Protein AF-E0CPA4-F1 (afdb_monomer)

Foldseek 3Di:
DDPDDPPPVVPVVVVVVVVVVVVVVVVVVVVVVVVVVVVVVVVVVVVVVVVVVVVVVVVVVVVVVVVVVVVVVVVVCCVVVVCLVPVLVVVLVVVQVVCVVVVHHGPVVVSVVVSVVVVVVVVVPD

Mean predicted aligned error: 15.81 Å

InterPro domains:
  IPR008896 Protein TIC214 [PF05758] (3-126)
  IPR008896 Protein TIC214 [PTHR33163] (24-126)

Secondary structure (DSSP, 8-state):
-----STTHHHHHHHHHHHHHHHHHHHHHHHHHHHHHHHHHHHHHHHHHHHHHHHHHHHHHHHHHHHHHHHHHHHHHHHHHHIIIIIHHHHHHHHHHHHHHTTPPP-HHHHHHHHHHHHHHHHS--

Sequence (126 aa):
MHICKPIFVSFDIYGSIKLIFENWKEKHKKSKIANYAEEKTREKRQKAKREEKRRIKIVEASDTILFALVIRGSLLLTQSIFPKYVLLPSLIIAKNIDHMLLFQSPEWSKDLQDWNREMHAKISLN

Organism: Vitis vinifera (NCBI:txid29760)

Radius of gyration: 46.26 Å; Cα contacts (8 Å, |Δi|>4): 13; chains: 1; bounding box: 89×43×123 Å

Structure (mmCIF, N/CA/C/O backbone):
data_AF-E0CPA4-F1
#
_entry.id   AF-E0CPA4-F1
#
loop_
_atom_site.group_PDB
_atom_site.id
_atom_site.type_symbol
_atom_site.label_atom_id
_atom_site.label_alt_id
_atom_site.label_comp_id
_atom_site.label_asym_id
_atom_site.label_entity_id
_atom_site.label_seq_id
_atom_site.pdbx_PDB_ins_code
_atom_site.Cartn_x
_atom_site.Cartn_y
_atom_site.Cartn_z
_atom_site.occupancy
_atom_site.B_iso_or_equiv
_atom_site.auth_seq_id
_atom_site.auth_comp_id
_atom_site.auth_asym_id
_atom_site.auth_atom_id
_atom_site.pdbx_PDB_model_num
ATOM 1 N N . MET A 1 1 ? -58.503 25.588 79.224 1.00 31.88 1 MET A N 1
ATOM 2 C CA . MET A 1 1 ? -59.097 24.351 78.678 1.00 31.88 1 MET A CA 1
ATOM 3 C C . MET A 1 1 ? -58.266 23.914 77.480 1.00 31.88 1 MET A C 1
ATOM 5 O O . MET A 1 1 ? -58.172 24.660 76.521 1.00 31.88 1 MET A O 1
ATOM 9 N N . HIS A 1 2 ? -57.570 22.788 77.644 1.00 38.41 2 HIS A N 1
ATOM 10 C CA . HIS A 1 2 ? -56.878 21.951 76.654 1.00 38.41 2 HIS A CA 1
ATOM 11 C C . HIS A 1 2 ? -56.306 22.591 75.379 1.00 38.41 2 HIS A C 1
ATOM 13 O O . HIS A 1 2 ? -56.932 22.619 74.325 1.00 38.41 2 HIS A O 1
ATOM 19 N N . ILE A 1 3 ? -55.017 22.924 75.461 1.00 48.41 3 ILE A N 1
ATOM 20 C CA . ILE A 1 3 ? -54.105 22.884 74.317 1.00 48.41 3 ILE A CA 1
ATOM 21 C C . ILE A 1 3 ? -53.842 21.397 74.011 1.00 48.41 3 ILE A C 1
ATOM 23 O O . ILE A 1 3 ? -53.196 20.700 74.789 1.00 48.41 3 ILE A O 1
ATOM 27 N N . CYS A 1 4 ? -54.404 20.886 72.919 1.00 47.16 4 CYS A N 1
ATOM 28 C CA . CYS A 1 4 ? -54.258 19.516 72.405 1.00 47.16 4 CYS A CA 1
ATOM 29 C C . CYS A 1 4 ? -54.589 19.613 70.905 1.00 47.16 4 CYS A C 1
ATOM 31 O O . CYS A 1 4 ? -55.729 19.907 70.579 1.00 47.16 4 CYS A O 1
ATOM 33 N N . LYS A 1 5 ? -53.698 19.461 69.923 1.00 51.22 5 LYS A N 1
ATOM 34 C CA . LYS A 1 5 ? -52.818 18.324 69.627 1.00 51.22 5 LYS A CA 1
ATOM 35 C C . LYS A 1 5 ? -51.950 18.697 68.404 1.00 51.22 5 LYS A C 1
ATOM 37 O O . LYS A 1 5 ? -52.522 18.915 67.342 1.00 51.22 5 LYS A O 1
ATOM 42 N N . PRO A 1 6 ? -50.610 18.674 68.489 1.00 52.94 6 PRO A N 1
ATOM 43 C CA . PRO A 1 6 ? -49.755 18.562 67.301 1.00 52.94 6 PRO A CA 1
ATOM 44 C C . PRO A 1 6 ? -49.286 17.115 67.029 1.00 52.94 6 PRO A C 1
ATOM 46 O O . PRO A 1 6 ? -48.679 16.838 66.001 1.00 52.94 6 PRO A O 1
ATOM 49 N N . ILE A 1 7 ? -49.585 16.173 67.931 1.00 52.25 7 ILE A N 1
ATOM 50 C CA . ILE A 1 7 ? -48.937 14.848 67.999 1.00 52.25 7 ILE A CA 1
ATOM 51 C C . ILE A 1 7 ? -49.400 13.876 66.893 1.00 52.25 7 ILE A C 1
ATOM 53 O O . ILE A 1 7 ? -48.674 12.947 66.563 1.00 52.25 7 ILE A O 1
ATOM 57 N N . PHE A 1 8 ? -50.572 14.083 66.282 1.00 46.47 8 PHE A N 1
ATOM 58 C CA . PHE A 1 8 ? -51.111 13.150 65.277 1.00 46.47 8 PHE A CA 1
ATOM 59 C C . PHE A 1 8 ? -50.620 13.401 63.842 1.00 46.47 8 PHE A C 1
ATOM 61 O O . PHE A 1 8 ? -50.612 12.476 63.040 1.00 46.47 8 PHE A O 1
ATOM 68 N N . VAL A 1 9 ? -50.159 14.612 63.512 1.00 52.22 9 VAL A N 1
ATOM 69 C CA . VAL A 1 9 ? -49.732 14.944 62.138 1.00 52.22 9 VAL A CA 1
ATOM 70 C C . VAL A 1 9 ? -48.316 14.419 61.842 1.00 52.22 9 VAL A C 1
ATOM 72 O O . VAL A 1 9 ? -47.981 14.121 60.701 1.00 52.22 9 VAL A O 1
ATOM 75 N N . SER A 1 10 ? -47.476 14.236 62.865 1.00 53.94 10 SER A N 1
ATOM 76 C CA . SER A 1 10 ? -46.091 13.767 62.703 1.00 53.94 10 SER A CA 1
ATOM 77 C C . SER A 1 10 ? -45.972 12.287 62.315 1.00 53.94 10 SER A C 1
ATOM 79 O O . SER A 1 10 ? -44.981 11.911 61.688 1.00 53.94 10 SER A O 1
ATOM 81 N N . PHE A 1 11 ? -46.964 11.452 62.647 1.00 54.81 11 PHE A N 1
ATOM 82 C CA . PHE A 1 11 ? -46.915 10.008 62.391 1.00 54.81 11 PHE A CA 1
ATOM 83 C C . PHE A 1 11 ? -47.163 9.659 60.912 1.00 54.81 11 PHE A C 1
ATOM 85 O O . PHE A 1 11 ? -46.368 8.930 60.315 1.00 54.81 11 PHE A O 1
ATOM 92 N N . ASP A 1 12 ? -48.183 10.253 60.283 1.00 64.50 12 ASP A N 1
ATOM 93 C CA . ASP A 1 12 ? -48.483 10.040 58.854 1.00 64.50 12 ASP A CA 1
ATOM 94 C C . ASP A 1 12 ? -47.410 10.641 57.930 1.00 64.50 12 ASP A C 1
ATOM 96 O O . ASP A 1 12 ? -47.067 10.080 56.880 1.00 64.50 12 ASP A O 1
ATOM 100 N N . ILE A 1 13 ? -46.810 11.761 58.349 1.00 66.44 13 ILE A N 1
ATOM 101 C CA . ILE A 1 13 ? -45.696 12.394 57.636 1.00 66.44 13 ILE A CA 1
ATOM 102 C C . ILE A 1 13 ? -44.453 11.493 57.670 1.00 66.44 13 ILE A C 1
ATOM 104 O O . ILE A 1 13 ? -43.793 11.320 56.645 1.00 66.44 13 ILE A O 1
ATOM 108 N N . TYR A 1 14 ? -44.142 10.873 58.814 1.00 78.31 14 TYR A N 1
ATOM 109 C CA . TYR A 1 14 ? -42.970 10.004 58.950 1.00 78.31 14 TYR A CA 1
ATOM 110 C C . TYR A 1 14 ? -43.043 8.767 58.041 1.00 78.31 14 TYR A C 1
ATOM 112 O O . TYR A 1 14 ? -42.066 8.443 57.360 1.00 78.31 14 TYR A O 1
ATOM 120 N N . GLY A 1 15 ? -44.205 8.109 57.970 1.00 79.50 15 GLY A N 1
ATOM 121 C CA . GLY A 1 15 ? -44.419 6.966 57.074 1.00 79.50 15 GLY A CA 1
ATOM 122 C C . GLY A 1 15 ? -44.253 7.336 55.596 1.00 79.50 15 GLY A C 1
ATOM 123 O O . GLY A 1 15 ? -43.559 6.644 54.849 1.00 79.50 15 GLY A O 1
ATOM 124 N N . SER A 1 16 ? -44.810 8.481 55.198 1.00 81.06 16 SER A N 1
ATOM 125 C CA . SER A 1 16 ? -44.715 9.001 53.829 1.00 81.06 16 SER A CA 1
ATOM 126 C C . SER A 1 16 ? -43.272 9.355 53.439 1.00 81.06 16 SER A C 1
ATOM 128 O O . SER A 1 16 ? -42.802 8.981 52.363 1.00 81.06 16 SER A O 1
ATOM 130 N N . ILE A 1 17 ? -42.528 10.015 54.335 1.00 80.25 17 ILE A N 1
ATOM 131 C CA . ILE A 1 17 ? -41.112 10.359 54.128 1.00 80.25 17 ILE A CA 1
ATOM 132 C C . ILE A 1 17 ? -40.248 9.097 53.997 1.00 80.25 17 ILE A C 1
ATOM 134 O O . ILE A 1 17 ? -39.358 9.043 53.144 1.00 80.25 17 ILE A O 1
ATOM 138 N N . LYS A 1 18 ? -40.519 8.061 54.799 1.00 87.31 18 LYS A N 1
ATOM 139 C CA . LYS A 1 18 ? -39.774 6.796 54.765 1.00 87.31 18 LYS A CA 1
ATOM 140 C C . LYS A 1 18 ? -39.896 6.085 53.412 1.00 87.31 18 LYS A C 1
ATOM 142 O O . LYS A 1 18 ? -38.881 5.658 52.865 1.00 87.31 18 LYS A O 1
ATOM 147 N N . LEU A 1 19 ? -41.099 6.025 52.838 1.00 84.75 19 LEU A N 1
ATOM 148 C CA . LEU A 1 19 ? -41.335 5.427 51.516 1.00 84.75 19 LEU A CA 1
ATOM 149 C C . LEU A 1 19 ? -40.610 6.186 50.395 1.00 84.75 19 LEU A C 1
ATOM 151 O O . LEU A 1 19 ? -40.012 5.578 49.508 1.00 84.75 19 LEU A O 1
ATOM 155 N N . ILE A 1 20 ? -40.614 7.521 50.445 1.00 85.38 20 ILE A N 1
ATOM 156 C CA . ILE A 1 20 ? -39.887 8.355 49.476 1.00 85.38 20 ILE A CA 1
ATOM 157 C C . ILE A 1 20 ? -38.378 8.105 49.579 1.00 85.38 20 ILE A C 1
ATOM 159 O O . ILE A 1 20 ? -37.704 7.994 48.554 1.00 85.38 20 ILE A O 1
ATOM 163 N N . PHE A 1 21 ? -37.846 7.974 50.795 1.00 83.81 21 PHE A N 1
ATOM 164 C CA . PHE A 1 21 ? -36.428 7.702 51.018 1.00 83.81 21 PHE A CA 1
ATOM 165 C C . PHE A 1 21 ? -36.002 6.320 50.502 1.00 83.81 21 PHE A C 1
ATOM 167 O O . PHE A 1 21 ? -34.959 6.201 49.856 1.00 83.81 21 PHE A O 1
ATOM 174 N N . GLU A 1 22 ? -36.808 5.281 50.729 1.00 88.38 22 GLU A N 1
ATOM 175 C CA . GLU A 1 22 ? -36.550 3.938 50.192 1.00 88.38 22 GLU A CA 1
ATOM 176 C C . GLU A 1 22 ? -36.585 3.928 48.657 1.00 88.38 22 GLU A C 1
ATOM 178 O O . GLU A 1 22 ? -35.638 3.450 48.023 1.00 88.38 22 GLU A O 1
ATOM 183 N N . ASN A 1 23 ? -37.589 4.574 48.057 1.00 85.88 23 ASN A N 1
ATOM 184 C CA . ASN A 1 23 ? -37.68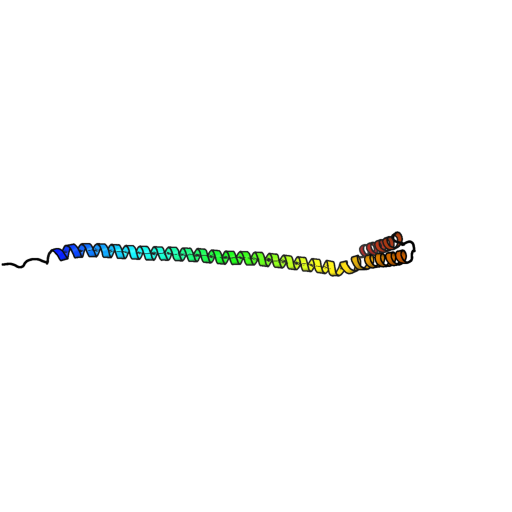7 4.750 46.606 1.00 85.88 23 ASN A CA 1
ATOM 185 C C . ASN A 1 23 ? -36.499 5.538 46.033 1.00 85.88 23 ASN A C 1
ATOM 187 O O . ASN A 1 23 ? -35.956 5.194 44.979 1.00 85.88 23 ASN A O 1
ATOM 191 N N . TRP A 1 24 ? -36.052 6.585 46.731 1.00 89.12 24 TRP A N 1
ATOM 192 C CA . TRP A 1 24 ? -34.879 7.365 46.346 1.00 89.12 24 TRP A CA 1
ATOM 193 C C . TRP A 1 24 ? -33.600 6.523 46.399 1.00 89.12 24 TRP A C 1
ATOM 195 O O . TRP A 1 24 ? -32.816 6.531 45.447 1.00 89.12 24 TRP A O 1
ATOM 205 N N . LYS A 1 25 ? -33.418 5.726 47.457 1.00 90.31 25 LYS A N 1
ATOM 206 C CA . LYS A 1 25 ? -32.273 4.822 47.622 1.00 90.31 25 LYS A CA 1
ATOM 207 C C . LYS A 1 25 ? -32.238 3.747 46.533 1.00 90.31 25 LYS A C 1
ATOM 209 O O . LYS A 1 25 ? -31.171 3.474 45.975 1.00 90.31 25 LYS A O 1
ATOM 214 N N . GLU A 1 26 ? -33.385 3.172 46.178 1.00 88.81 26 GLU A N 1
ATOM 215 C CA . GLU A 1 26 ? -33.490 2.190 45.096 1.00 88.81 26 GLU A CA 1
ATOM 216 C C . GLU A 1 26 ? -33.195 2.815 43.725 1.00 88.81 26 GLU A C 1
ATOM 218 O O . GLU A 1 26 ? -32.411 2.266 42.945 1.00 88.81 26 GLU A O 1
ATOM 223 N N . LYS A 1 27 ? -33.738 4.007 43.449 1.00 86.81 27 LYS A N 1
ATOM 224 C CA . LYS A 1 27 ? -33.460 4.760 42.217 1.00 86.81 27 LYS A CA 1
ATOM 225 C C . LYS A 1 27 ? -31.977 5.117 42.098 1.00 86.81 27 LYS A C 1
ATOM 227 O O . LYS A 1 27 ? -31.389 4.967 41.027 1.00 86.81 27 LYS A O 1
ATOM 232 N N . HIS A 1 28 ? -31.343 5.509 43.202 1.00 89.44 28 HIS A N 1
ATOM 233 C CA . HIS A 1 28 ? -29.915 5.816 43.243 1.00 89.44 28 HIS A CA 1
ATOM 234 C C . HIS A 1 28 ? -29.044 4.568 43.018 1.00 89.44 28 HIS A C 1
ATOM 236 O O . HIS A 1 28 ? -27.997 4.651 42.369 1.00 89.44 28 HIS A O 1
ATOM 242 N N . LYS A 1 29 ? -29.474 3.398 43.510 1.00 89.06 29 LYS A N 1
ATOM 243 C CA . LYS A 1 29 ? -28.811 2.111 43.251 1.00 8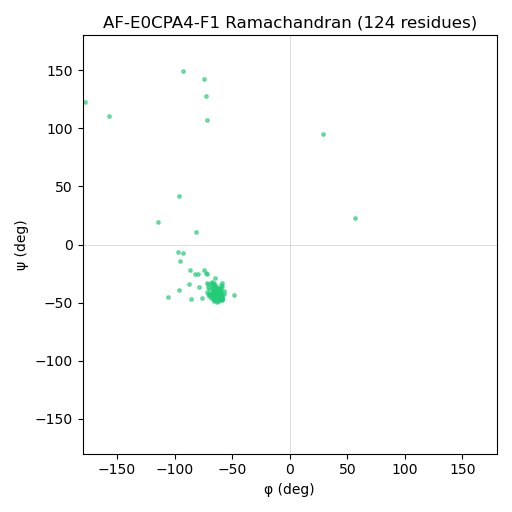9.06 29 LYS A CA 1
ATOM 244 C C . LYS A 1 29 ? -28.957 1.688 41.786 1.00 89.06 29 LYS A C 1
ATOM 246 O O . LYS A 1 29 ? -27.956 1.337 41.169 1.00 89.06 29 LYS A O 1
ATOM 251 N N . LYS A 1 30 ? -30.162 1.787 41.209 1.00 87.38 30 LYS A N 1
ATOM 252 C CA . LYS A 1 30 ? -30.416 1.518 39.779 1.00 87.38 30 LYS A CA 1
ATOM 253 C C . LYS A 1 30 ? -29.584 2.431 38.876 1.00 87.38 30 LYS A C 1
ATOM 255 O O . LYS A 1 30 ? -28.959 1.942 37.943 1.00 87.38 30 LYS A O 1
ATOM 260 N N . SER A 1 31 ? -29.497 3.720 39.210 1.00 84.69 31 SER A N 1
ATOM 261 C CA . SER A 1 31 ? -28.653 4.693 38.501 1.00 84.69 31 SER A CA 1
ATOM 262 C C . SER A 1 31 ? -27.165 4.313 38.538 1.00 84.69 31 SER A C 1
ATOM 264 O O . SER A 1 31 ? -26.518 4.255 37.496 1.00 84.69 31 SER A O 1
ATOM 266 N N . LYS A 1 32 ? -26.624 3.933 39.707 1.00 88.06 32 LYS A N 1
ATOM 267 C CA . LYS A 1 32 ? -25.232 3.454 39.815 1.00 88.06 32 LYS A CA 1
ATOM 268 C C . LYS A 1 32 ? -24.964 2.206 38.965 1.00 88.06 32 LYS A C 1
ATOM 270 O O . LYS A 1 32 ? -23.915 2.120 38.334 1.00 88.06 32 LYS A O 1
ATOM 275 N N . ILE A 1 33 ? -25.900 1.255 38.936 1.00 90.31 33 ILE A N 1
ATOM 276 C CA . ILE A 1 33 ? -25.774 0.028 38.132 1.00 90.31 33 ILE A CA 1
ATOM 277 C C . ILE A 1 33 ? -25.812 0.353 36.632 1.00 90.31 33 ILE A C 1
ATOM 279 O O . ILE A 1 33 ? -25.002 -0.184 35.878 1.00 90.31 33 ILE A O 1
ATOM 283 N N . ALA A 1 34 ? -26.712 1.244 36.208 1.00 88.56 34 ALA A N 1
ATOM 284 C CA . ALA A 1 34 ? -26.810 1.687 34.820 1.00 88.56 34 ALA A CA 1
ATOM 285 C C . ALA A 1 34 ? -25.523 2.388 34.359 1.00 88.56 34 ALA A C 1
ATOM 287 O O . ALA A 1 34 ? -24.963 2.009 33.332 1.00 88.56 34 ALA A O 1
ATOM 288 N N . ASN A 1 35 ? -24.995 3.313 35.167 1.00 89.50 35 ASN A N 1
ATOM 289 C CA . ASN A 1 35 ? -23.738 4.006 34.878 1.00 89.50 35 ASN A CA 1
ATOM 290 C C . ASN A 1 35 ? -22.564 3.021 34.758 1.00 89.50 35 ASN A C 1
ATOM 292 O O . ASN A 1 35 ? -21.796 3.092 33.804 1.00 89.50 35 ASN A O 1
ATOM 296 N N . TYR A 1 36 ? -22.462 2.049 35.673 1.00 88.75 36 TYR A N 1
ATOM 297 C CA . TYR A 1 36 ? -21.429 1.011 35.610 1.00 88.75 36 TYR A CA 1
ATOM 298 C C . TYR A 1 36 ? -21.541 0.142 34.342 1.00 88.75 36 TYR A C 1
ATOM 300 O O . TYR A 1 36 ? -20.535 -0.198 33.716 1.00 88.75 36 TYR A O 1
ATOM 308 N N . ALA A 1 37 ? -22.761 -0.216 33.930 1.00 91.25 37 ALA A N 1
ATOM 309 C CA . ALA A 1 37 ? -22.990 -0.982 32.704 1.00 91.25 37 ALA A CA 1
ATOM 310 C C . ALA A 1 37 ? -22.623 -0.182 31.439 1.00 91.25 37 ALA A C 1
ATOM 312 O O . ALA A 1 37 ? -22.028 -0.732 30.503 1.00 91.25 37 ALA A O 1
ATOM 313 N N . GLU A 1 38 ? -22.939 1.112 31.417 1.00 90.94 38 GLU A N 1
ATOM 314 C CA . GLU A 1 38 ? -22.594 2.019 30.324 1.00 90.94 38 GLU A CA 1
ATOM 315 C C . GLU A 1 38 ? -21.077 2.222 30.218 1.00 90.94 38 GLU A C 1
ATOM 317 O O . GLU A 1 38 ? -20.504 2.076 29.134 1.00 90.94 38 GLU A O 1
ATOM 322 N N . GLU A 1 39 ? -20.404 2.452 31.346 1.00 91.62 39 GLU A N 1
ATOM 323 C CA . GLU A 1 39 ? -18.951 2.608 31.421 1.00 91.62 39 GLU A CA 1
ATOM 324 C C . GLU A 1 39 ? -18.231 1.345 30.930 1.00 91.62 39 GLU A C 1
ATOM 326 O O . GLU A 1 39 ? -17.404 1.409 30.016 1.00 91.62 39 GLU A O 1
ATOM 331 N N . LYS A 1 40 ? -18.652 0.165 31.404 1.00 8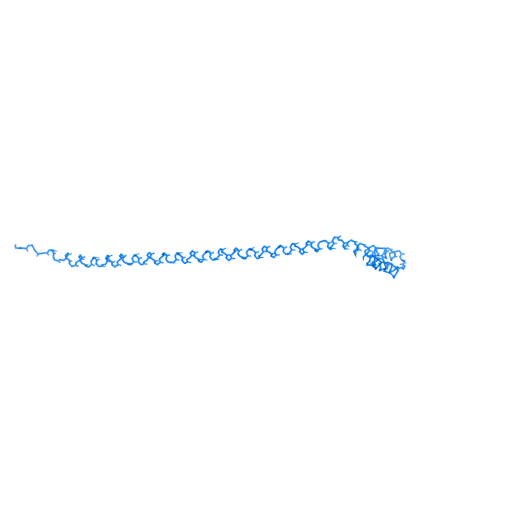9.94 40 LYS A N 1
ATOM 332 C CA . LYS A 1 40 ? -18.128 -1.131 30.942 1.00 89.94 40 LYS A CA 1
ATOM 333 C C . LYS A 1 40 ? -18.329 -1.339 29.436 1.00 89.94 40 LYS A C 1
ATOM 335 O O . LYS A 1 40 ? -17.479 -1.928 28.762 1.00 89.94 40 LYS A O 1
ATOM 340 N N . THR A 1 41 ? -19.438 -0.855 28.879 1.00 90.56 41 THR A N 1
ATOM 341 C CA . THR A 1 41 ? -19.717 -0.925 27.434 1.00 90.56 41 THR A CA 1
ATOM 342 C C . THR A 1 41 ? -18.825 0.035 26.645 1.00 90.56 41 THR A C 1
ATOM 344 O O . THR A 1 41 ? -18.281 -0.333 25.597 1.00 90.56 41 THR A O 1
ATOM 347 N N . ARG A 1 42 ? -18.611 1.249 27.161 1.00 90.94 42 ARG A N 1
ATOM 348 C CA . ARG A 1 42 ? -17.723 2.259 26.574 1.00 90.94 42 ARG A CA 1
ATOM 349 C C . ARG A 1 42 ? -16.269 1.792 26.559 1.00 90.94 42 ARG A C 1
ATOM 351 O O . ARG A 1 42 ? -15.603 1.929 25.530 1.00 90.94 42 ARG A O 1
ATOM 358 N N . GLU A 1 43 ? -15.803 1.174 27.640 1.00 92.19 43 GLU A N 1
ATOM 359 C CA . GLU A 1 43 ? -14.469 0.575 27.720 1.00 92.19 43 GLU A CA 1
ATOM 360 C C . GLU A 1 43 ? -14.272 -0.538 26.689 1.00 92.19 43 GLU A C 1
ATOM 362 O O . GLU A 1 43 ? -13.266 -0.548 25.978 1.00 92.19 43 GLU A O 1
ATOM 367 N N . LYS A 1 44 ? -15.237 -1.461 26.562 1.00 92.88 44 LYS A N 1
ATOM 368 C CA . LYS A 1 44 ? -15.187 -2.535 25.556 1.00 92.88 44 LYS A CA 1
ATOM 369 C C . LYS A 1 44 ? -15.094 -1.970 24.140 1.00 92.88 44 LYS A C 1
ATOM 371 O O . LYS A 1 44 ? -14.235 -2.395 23.369 1.00 92.88 44 LYS A O 1
ATOM 376 N N . ARG A 1 45 ? -15.917 -0.966 23.812 1.00 91.88 45 ARG A N 1
ATOM 377 C CA . ARG A 1 45 ? -15.874 -0.280 22.508 1.00 91.88 45 ARG A CA 1
ATOM 378 C C . ARG A 1 45 ? -14.530 0.409 22.266 1.00 91.88 45 ARG A C 1
ATOM 380 O O . ARG A 1 45 ? -14.006 0.342 21.158 1.00 91.88 45 ARG A O 1
ATOM 387 N N . GLN A 1 46 ? -13.948 1.056 23.276 1.00 92.69 46 GLN A N 1
ATOM 388 C CA . GLN A 1 46 ? -12.617 1.658 23.150 1.00 92.69 46 GLN A CA 1
ATOM 389 C C . GLN A 1 46 ? -11.518 0.612 22.953 1.00 92.69 46 GLN A C 1
ATOM 391 O O . GLN A 1 46 ? -10.646 0.817 22.111 1.00 92.69 46 GLN A O 1
ATOM 396 N N . LYS A 1 47 ? -11.556 -0.505 23.689 1.00 92.50 47 LYS A N 1
ATOM 397 C CA . LYS A 1 47 ? -10.605 -1.615 23.522 1.00 92.50 47 LYS A CA 1
ATOM 398 C C . LYS A 1 47 ? -10.674 -2.187 22.105 1.00 92.50 47 LYS A C 1
ATOM 400 O O . LYS A 1 47 ? -9.635 -2.262 21.456 1.00 92.50 47 LYS A O 1
ATOM 405 N N . ALA A 1 48 ? -11.879 -2.445 21.592 1.00 93.00 48 ALA A N 1
ATOM 406 C CA . ALA A 1 48 ? -12.086 -2.901 20.216 1.00 93.00 48 ALA A CA 1
ATOM 407 C C . ALA A 1 48 ? -11.522 -1.905 19.187 1.00 93.00 48 ALA A C 1
ATOM 409 O O . ALA A 1 48 ? -10.745 -2.288 18.319 1.00 93.00 48 ALA A O 1
ATOM 410 N N . LYS A 1 49 ? -11.798 -0.599 19.339 1.00 93.56 49 LYS A N 1
ATOM 411 C CA . LYS A 1 49 ? -11.226 0.444 18.462 1.00 93.56 49 LYS A CA 1
ATOM 412 C C . LYS A 1 49 ? -9.694 0.488 18.497 1.00 93.56 49 LYS A C 1
ATOM 414 O O . LYS A 1 49 ? -9.069 0.768 17.479 1.00 93.56 49 LYS A O 1
ATOM 419 N N . ARG A 1 50 ? -9.070 0.264 19.660 1.00 92.88 50 ARG A N 1
ATOM 420 C CA . ARG A 1 50 ? -7.600 0.215 19.784 1.00 92.88 50 ARG A CA 1
ATOM 421 C C . ARG A 1 50 ? -7.018 -1.034 19.130 1.00 92.88 50 ARG A C 1
ATOM 423 O O . ARG A 1 50 ? -5.921 -0.969 18.586 1.00 92.88 50 ARG A O 1
ATOM 430 N N . GLU A 1 51 ? -7.712 -2.161 19.213 1.00 92.50 51 GLU A N 1
ATOM 431 C CA . GLU A 1 51 ? -7.294 -3.402 18.568 1.00 92.50 51 GLU A CA 1
ATOM 432 C C . GLU A 1 51 ? -7.405 -3.310 17.046 1.00 92.50 51 GLU A C 1
ATOM 434 O O . GLU A 1 51 ? -6.439 -3.623 16.360 1.00 92.50 51 GLU A O 1
ATOM 439 N N . GLU A 1 52 ? -8.502 -2.754 16.534 1.00 91.56 52 GLU A N 1
ATOM 440 C CA . GLU A 1 52 ? -8.689 -2.509 15.102 1.00 91.56 52 GLU A CA 1
ATOM 441 C C . GLU A 1 52 ? -7.590 -1.601 14.537 1.00 91.56 52 GLU A C 1
ATOM 443 O O . GLU A 1 52 ? -6.923 -1.938 13.563 1.00 91.56 52 GLU A O 1
ATOM 448 N N . LYS A 1 53 ? -7.284 -0.495 15.230 1.00 93.44 53 LYS A N 1
ATOM 449 C CA . LYS A 1 53 ? -6.163 0.383 14.858 1.00 93.44 53 LYS A CA 1
ATOM 450 C C . LYS A 1 53 ? -4.812 -0.334 14.854 1.00 93.44 53 LYS A C 1
ATOM 452 O O . LYS A 1 53 ? -3.942 0.041 14.076 1.00 93.44 53 LYS A O 1
ATOM 457 N N . ARG A 1 54 ? -4.599 -1.323 15.731 1.00 92.12 54 ARG A N 1
ATOM 458 C CA . ARG A 1 54 ? -3.368 -2.131 15.717 1.00 92.12 54 ARG A CA 1
ATOM 459 C C . ARG A 1 54 ? -3.335 -3.058 14.507 1.00 92.12 54 ARG A C 1
ATOM 461 O O . ARG A 1 54 ? -2.297 -3.136 13.867 1.00 92.12 54 ARG A O 1
ATOM 468 N N . ARG A 1 55 ? -4.456 -3.703 14.173 1.00 90.00 55 ARG A N 1
ATOM 469 C CA . ARG A 1 55 ? -4.577 -4.580 12.998 1.00 90.00 55 ARG A CA 1
ATOM 470 C C . ARG A 1 55 ? -4.328 -3.811 11.700 1.00 90.00 55 ARG A C 1
ATOM 472 O O . ARG A 1 55 ? -3.497 -4.243 10.913 1.00 90.00 55 ARG A O 1
ATOM 479 N N . ILE A 1 56 ? -4.935 -2.633 11.542 1.00 91.62 56 ILE A N 1
ATOM 480 C CA . ILE A 1 56 ? -4.719 -1.760 10.374 1.00 91.62 56 ILE A CA 1
ATOM 481 C C . ILE A 1 56 ? -3.240 -1.373 10.238 1.00 91.62 56 ILE A C 1
ATOM 483 O O . ILE A 1 56 ? -2.667 -1.542 9.170 1.00 91.62 56 ILE A O 1
ATOM 487 N N . LYS A 1 57 ? -2.589 -0.943 11.329 1.00 90.69 57 LYS A N 1
ATOM 488 C CA . LYS A 1 57 ? -1.154 -0.598 11.313 1.00 90.69 57 LYS A CA 1
ATOM 489 C C . LYS A 1 57 ? -0.252 -1.765 10.907 1.00 90.69 57 LYS A C 1
ATOM 491 O O . LYS A 1 57 ? 0.781 -1.542 10.290 1.00 90.69 57 LYS A O 1
ATOM 496 N N . ILE A 1 58 ? -0.611 -2.994 11.279 1.00 89.62 58 ILE A N 1
ATOM 497 C CA . ILE A 1 58 ? 0.147 -4.194 10.897 1.00 89.62 58 ILE A CA 1
ATOM 498 C C . ILE A 1 58 ? 0.010 -4.454 9.393 1.00 89.62 58 ILE A C 1
ATOM 500 O O . ILE A 1 58 ? 1.007 -4.755 8.738 1.00 89.62 58 ILE A O 1
ATOM 504 N N . VAL A 1 59 ? -1.201 -4.313 8.847 1.00 91.25 59 VAL A N 1
ATOM 505 C CA . VAL A 1 59 ? -1.454 -4.467 7.405 1.00 91.25 59 VAL A CA 1
ATOM 506 C C . VAL A 1 59 ? -0.695 -3.399 6.615 1.00 91.25 59 VAL A C 1
ATOM 508 O O . VAL A 1 59 ? 0.079 -3.734 5.728 1.00 91.25 59 VAL A O 1
ATOM 511 N N . GLU A 1 60 ? -0.803 -2.134 7.016 1.00 87.88 60 GLU A N 1
ATOM 512 C CA . GLU A 1 60 ? -0.117 -1.007 6.370 1.00 87.88 60 GLU A CA 1
ATOM 513 C C . GLU A 1 60 ? 1.420 -1.145 6.406 1.00 87.88 60 GLU A C 1
ATOM 515 O O . GLU A 1 60 ? 2.115 -0.892 5.416 1.00 87.88 60 GLU A O 1
ATOM 520 N N . ALA A 1 61 ? 1.974 -1.611 7.531 1.00 91.62 61 ALA A N 1
ATOM 521 C CA . ALA A 1 61 ? 3.404 -1.899 7.640 1.00 91.62 61 ALA A CA 1
ATOM 522 C C . ALA A 1 61 ? 3.834 -3.056 6.723 1.00 91.62 61 ALA A C 1
ATOM 524 O O . ALA A 1 61 ? 4.938 -3.031 6.180 1.00 91.62 61 ALA A O 1
ATOM 525 N N . SER A 1 62 ? 2.967 -4.051 6.526 1.00 86.88 62 SER A N 1
ATOM 526 C CA . SER A 1 62 ? 3.238 -5.187 5.639 1.00 86.88 62 SER A CA 1
ATOM 527 C C . SER A 1 62 ? 3.275 -4.758 4.169 1.00 86.88 62 SER A C 1
ATOM 529 O O . SER A 1 62 ? 4.204 -5.133 3.452 1.00 86.88 62 SER A O 1
ATOM 531 N N . ASP A 1 63 ? 2.346 -3.898 3.742 1.00 86.06 63 ASP A N 1
ATOM 532 C CA . ASP A 1 63 ? 2.334 -3.323 2.388 1.00 86.06 63 ASP A CA 1
ATOM 533 C C . ASP A 1 63 ? 3.595 -2.490 2.117 1.00 86.06 63 ASP A C 1
ATOM 535 O O . ASP A 1 63 ? 4.210 -2.585 1.052 1.00 86.06 63 ASP A O 1
ATOM 539 N N . THR A 1 64 ? 4.042 -1.728 3.117 1.00 89.31 64 THR A N 1
ATOM 540 C CA . THR A 1 64 ? 5.279 -0.938 3.035 1.00 89.31 64 THR A CA 1
ATOM 541 C C . THR A 1 64 ? 6.513 -1.824 2.829 1.00 89.31 64 THR A C 1
ATOM 543 O O . THR A 1 64 ? 7.396 -1.489 2.036 1.00 89.31 64 THR A O 1
ATOM 546 N N . ILE A 1 65 ? 6.585 -2.975 3.507 1.00 89.31 65 ILE A N 1
ATOM 547 C CA . ILE A 1 65 ? 7.688 -3.936 3.346 1.00 89.31 65 ILE A CA 1
ATOM 548 C C . ILE A 1 65 ? 7.695 -4.518 1.929 1.00 89.31 65 ILE A C 1
ATOM 550 O O . ILE A 1 65 ? 8.755 -4.583 1.303 1.00 89.31 65 ILE A O 1
ATOM 554 N N . LEU A 1 66 ? 6.530 -4.908 1.402 1.00 86.19 66 LEU A N 1
ATOM 555 C CA . LEU A 1 66 ? 6.420 -5.419 0.035 1.00 86.19 66 LEU A CA 1
ATOM 556 C C . LEU A 1 66 ? 6.868 -4.368 -0.987 1.00 86.19 66 LEU A C 1
ATOM 558 O O . LEU A 1 66 ? 7.652 -4.673 -1.886 1.00 86.19 66 LEU A O 1
ATOM 562 N N . PHE A 1 67 ? 6.444 -3.117 -0.811 1.00 84.62 67 PHE A N 1
ATOM 563 C CA . PHE A 1 67 ? 6.864 -2.007 -1.662 1.00 84.62 67 PHE A CA 1
ATOM 564 C C . PHE A 1 67 ? 8.386 -1.791 -1.623 1.00 84.62 67 PHE A C 1
ATOM 566 O O . PHE A 1 67 ? 9.022 -1.663 -2.670 1.00 84.62 67 PHE A O 1
ATOM 573 N N . ALA A 1 68 ? 9.001 -1.846 -0.438 1.00 87.50 68 ALA A N 1
ATOM 574 C CA . ALA A 1 68 ? 10.453 -1.755 -0.294 1.00 87.50 68 ALA A CA 1
ATOM 575 C C . ALA A 1 68 ? 11.195 -2.904 -1.008 1.00 87.50 68 ALA A C 1
ATOM 577 O O . ALA A 1 68 ? 12.235 -2.675 -1.631 1.00 87.50 68 ALA A O 1
ATOM 578 N N . LEU A 1 69 ? 10.660 -4.131 -0.968 1.00 82.94 69 LEU A N 1
ATOM 579 C CA . LEU A 1 69 ? 11.224 -5.279 -1.690 1.00 82.94 69 LEU A CA 1
ATOM 580 C C . LEU A 1 69 ? 11.132 -5.105 -3.209 1.00 82.94 69 LEU A C 1
ATOM 582 O O . LEU A 1 69 ? 12.109 -5.373 -3.912 1.00 82.94 69 LEU A O 1
ATOM 586 N N . VAL A 1 70 ? 9.999 -4.608 -3.709 1.00 88.25 70 VAL A N 1
ATOM 587 C CA . VAL A 1 70 ? 9.811 -4.309 -5.136 1.00 88.25 70 VAL A CA 1
ATOM 588 C C . VAL A 1 70 ? 10.796 -3.238 -5.593 1.00 88.25 70 VAL A C 1
ATOM 590 O O . VAL A 1 70 ? 11.466 -3.421 -6.611 1.00 88.25 70 VAL A O 1
ATOM 593 N N . ILE A 1 71 ? 10.961 -2.159 -4.823 1.00 89.12 71 ILE A N 1
ATOM 594 C CA . ILE A 1 71 ? 11.955 -1.120 -5.121 1.00 89.12 71 ILE A CA 1
ATOM 595 C C . ILE A 1 71 ? 13.363 -1.716 -5.155 1.00 89.12 71 ILE A C 1
ATOM 597 O O . ILE A 1 71 ? 14.113 -1.440 -6.088 1.00 89.12 71 ILE A O 1
ATOM 601 N N . ARG A 1 72 ? 13.727 -2.568 -4.188 1.00 82.62 72 ARG A N 1
ATOM 602 C CA . ARG A 1 72 ? 15.055 -3.195 -4.139 1.00 82.62 72 ARG A CA 1
ATOM 603 C C . ARG A 1 72 ? 15.319 -4.087 -5.355 1.00 82.62 72 ARG A C 1
ATOM 605 O O . ARG A 1 72 ? 16.406 -4.014 -5.922 1.00 82.62 72 ARG A O 1
ATOM 612 N N . GLY A 1 73 ? 14.338 -4.883 -5.782 1.00 85.44 73 GLY A N 1
ATOM 613 C CA . GLY A 1 73 ? 14.440 -5.690 -7.003 1.00 85.44 73 GLY A CA 1
ATOM 614 C C . GLY A 1 73 ? 14.576 -4.827 -8.258 1.00 85.44 73 GLY A C 1
ATOM 615 O O . GLY A 1 73 ? 15.454 -5.055 -9.087 1.00 85.44 73 GLY A O 1
ATOM 616 N N . SER A 1 74 ? 13.765 -3.774 -8.351 1.00 83.75 74 SER A N 1
ATOM 617 C CA . SER A 1 74 ? 13.744 -2.855 -9.496 1.00 83.75 74 SER A CA 1
ATOM 618 C C . SER A 1 74 ? 15.044 -2.053 -9.609 1.00 83.75 74 SER A C 1
ATOM 620 O O . SER A 1 74 ? 15.575 -1.864 -10.705 1.00 83.75 74 SER A O 1
ATOM 622 N N . LEU A 1 75 ? 15.604 -1.626 -8.475 1.00 86.75 75 LEU A N 1
ATOM 623 C CA . LEU A 1 75 ? 16.872 -0.907 -8.410 1.00 86.75 75 LEU A CA 1
ATOM 624 C C . LEU A 1 75 ? 18.043 -1.777 -8.877 1.00 86.75 75 LEU A C 1
ATOM 626 O O . LEU A 1 75 ? 18.880 -1.283 -9.621 1.00 86.75 75 LEU A O 1
ATOM 630 N N . LEU A 1 76 ? 18.092 -3.062 -8.506 1.00 80.25 76 LEU A N 1
ATOM 631 C CA . LEU A 1 76 ? 19.140 -3.991 -8.959 1.00 80.25 76 LEU A CA 1
ATOM 632 C C . LEU A 1 76 ? 19.064 -4.270 -10.466 1.00 80.25 76 LEU A C 1
ATOM 634 O O . LEU A 1 76 ? 20.093 -4.310 -11.150 1.00 80.25 76 LEU A O 1
ATOM 638 N N . LEU A 1 77 ? 17.849 -4.425 -10.999 1.00 77.94 77 LEU A N 1
ATOM 639 C CA . LEU A 1 77 ? 17.628 -4.554 -12.441 1.00 77.94 77 LEU A CA 1
ATOM 640 C C . LEU A 1 77 ? 18.092 -3.293 -13.166 1.00 77.94 77 LEU A C 1
ATOM 642 O O . LEU A 1 77 ? 18.852 -3.373 -14.126 1.00 77.94 77 LEU A O 1
ATOM 646 N N . THR A 1 78 ? 17.724 -2.122 -12.651 1.00 79.69 78 THR A N 1
ATOM 647 C CA . THR A 1 78 ? 18.159 -0.841 -13.214 1.00 79.69 78 THR A CA 1
ATOM 648 C C . THR A 1 78 ? 19.680 -0.709 -13.126 1.00 79.69 78 THR A C 1
ATOM 650 O O . THR A 1 78 ? 20.334 -0.473 -14.128 1.00 79.69 78 THR A O 1
ATOM 653 N N . GLN A 1 79 ? 20.296 -0.968 -11.976 1.00 78.38 79 GLN A N 1
ATOM 654 C CA . GLN A 1 79 ? 21.744 -0.849 -11.795 1.00 78.38 79 GLN A CA 1
ATOM 655 C C . GLN A 1 79 ? 22.551 -1.717 -12.776 1.00 78.38 79 GLN A C 1
ATOM 657 O O . GLN A 1 79 ? 23.584 -1.279 -13.279 1.00 78.38 79 GLN A O 1
ATOM 662 N N . SER A 1 80 ? 22.104 -2.944 -13.046 1.00 77.06 80 SER A N 1
ATOM 663 C CA . SER A 1 80 ? 22.847 -3.902 -13.876 1.00 77.06 80 SER A CA 1
ATOM 664 C C . SER A 1 80 ? 22.564 -3.773 -15.376 1.00 77.06 80 SER A C 1
ATOM 666 O O . SER A 1 80 ? 23.460 -3.987 -16.196 1.00 77.06 80 SER A O 1
ATOM 668 N N . ILE A 1 81 ? 21.335 -3.410 -15.746 1.00 69.69 81 ILE A N 1
ATOM 669 C CA . ILE A 1 81 ? 20.865 -3.381 -17.136 1.00 69.69 81 ILE A CA 1
ATOM 670 C C . ILE A 1 81 ? 20.999 -1.966 -17.715 1.00 69.69 81 ILE A C 1
ATOM 672 O O . ILE A 1 81 ? 21.449 -1.794 -18.845 1.00 69.69 81 ILE A O 1
ATOM 676 N N . PHE A 1 82 ? 20.707 -0.924 -16.941 1.00 74.69 82 PHE A N 1
ATOM 677 C CA . PHE A 1 82 ? 20.644 0.455 -17.438 1.00 74.69 82 PHE A CA 1
ATOM 678 C C . PHE A 1 82 ? 21.942 0.946 -18.113 1.00 74.69 82 PHE A C 1
ATOM 680 O O . PHE A 1 82 ? 21.855 1.497 -19.211 1.00 74.69 82 PHE A O 1
ATOM 687 N N . PRO A 1 83 ? 23.158 0.682 -17.588 1.00 73.75 83 PRO A N 1
ATOM 688 C CA . PRO A 1 83 ? 24.388 1.134 -18.242 1.00 73.75 83 PRO A CA 1
ATOM 689 C C . PRO A 1 83 ? 24.652 0.441 -19.585 1.00 73.75 83 PRO A C 1
ATOM 691 O O . PRO A 1 83 ? 25.207 1.045 -20.495 1.00 73.75 83 PRO A O 1
ATOM 694 N N . LYS A 1 84 ? 24.246 -0.822 -19.750 1.00 71.81 84 LYS A N 1
ATOM 695 C CA . LYS A 1 84 ? 24.455 -1.550 -21.012 1.00 71.81 84 LYS A CA 1
ATOM 696 C C . LYS A 1 84 ? 23.433 -1.172 -22.080 1.00 71.81 84 LYS A C 1
ATOM 698 O O . LYS A 1 84 ? 23.789 -1.101 -23.249 1.00 71.81 84 LYS A O 1
ATOM 703 N N . TYR A 1 85 ? 22.187 -0.917 -21.695 1.00 73.94 85 TYR A N 1
ATOM 704 C CA . TYR A 1 85 ? 21.101 -0.675 -22.649 1.00 73.94 85 TYR A CA 1
ATOM 705 C C . TYR A 1 85 ? 20.842 0.808 -22.931 1.00 73.94 85 TYR A C 1
ATOM 707 O O . TYR A 1 85 ? 20.176 1.113 -23.909 1.00 73.94 85 TYR A O 1
ATOM 715 N N . VAL A 1 86 ? 21.366 1.737 -22.125 1.00 78.81 86 VAL A N 1
ATOM 716 C CA . VAL A 1 86 ? 21.207 3.183 -22.369 1.00 78.81 86 VAL A CA 1
ATOM 717 C C . VAL A 1 86 ? 22.498 3.806 -22.892 1.00 78.81 86 VAL A C 1
ATOM 719 O O . VAL A 1 86 ? 22.460 4.548 -23.870 1.00 78.81 86 VAL A O 1
ATOM 722 N N . LEU A 1 87 ? 23.652 3.487 -22.300 1.00 81.31 87 LEU A N 1
ATOM 723 C CA . LEU A 1 87 ? 24.921 4.137 -22.646 1.00 81.31 87 LEU A CA 1
ATOM 724 C C . LEU A 1 87 ? 25.418 3.736 -24.044 1.00 81.31 87 LEU A C 1
ATOM 726 O O . LEU A 1 87 ? 25.806 4.601 -24.823 1.00 81.31 87 LEU A O 1
ATOM 730 N N . LEU A 1 88 ? 25.361 2.440 -24.379 1.00 75.88 88 LEU A N 1
ATOM 731 C CA . LEU A 1 88 ? 25.812 1.920 -25.678 1.00 75.88 88 LEU A CA 1
ATOM 732 C C . LEU A 1 88 ? 24.951 2.435 -26.848 1.00 75.88 88 LEU A C 1
ATOM 734 O O . LEU A 1 88 ? 25.528 2.973 -27.791 1.00 75.88 88 LEU A O 1
ATOM 738 N N . PRO A 1 89 ? 23.603 2.396 -26.795 1.00 80.00 89 PRO A N 1
ATOM 739 C CA . PRO A 1 89 ? 22.782 3.012 -27.839 1.00 80.00 89 PRO A CA 1
ATOM 740 C C . PRO A 1 89 ? 22.953 4.529 -27.919 1.00 80.00 89 PRO A C 1
ATOM 742 O O . PRO A 1 89 ? 22.974 5.082 -29.014 1.00 80.00 89 PRO A O 1
ATOM 745 N N . SER A 1 90 ? 23.146 5.210 -26.783 1.00 83.69 90 SER A N 1
ATOM 746 C CA . SER A 1 90 ? 23.414 6.655 -26.778 1.00 83.69 90 SER A CA 1
ATOM 747 C C . SER A 1 90 ? 24.737 6.993 -27.466 1.00 83.69 90 SER A C 1
ATOM 749 O O . SER A 1 90 ? 24.812 7.987 -28.183 1.00 83.69 90 SER A O 1
ATOM 751 N N . LEU A 1 91 ? 25.765 6.155 -27.301 1.00 83.50 91 LEU A N 1
ATOM 752 C CA . LEU A 1 91 ? 27.052 6.323 -27.973 1.00 83.50 91 LEU A CA 1
ATOM 753 C C . LEU A 1 91 ? 26.925 6.135 -29.493 1.00 83.50 91 LEU A C 1
ATOM 755 O O . LEU A 1 91 ? 27.499 6.912 -30.253 1.00 83.50 91 LEU A O 1
ATOM 759 N N . ILE A 1 92 ? 26.125 5.156 -29.933 1.00 82.81 92 ILE A N 1
ATOM 760 C CA . ILE A 1 92 ? 25.809 4.935 -31.355 1.00 82.81 92 ILE A CA 1
ATOM 761 C C . ILE A 1 92 ? 25.080 6.154 -31.933 1.00 82.81 92 ILE A C 1
ATOM 763 O O . ILE A 1 92 ? 25.422 6.626 -33.016 1.00 82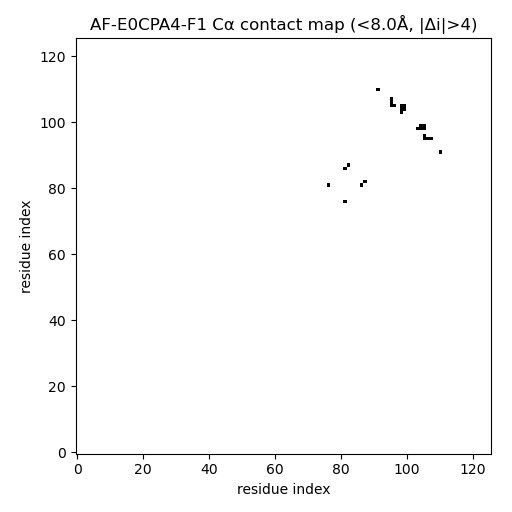.81 92 ILE A O 1
ATOM 767 N N . ILE A 1 93 ? 24.107 6.704 -31.202 1.00 83.00 93 ILE A N 1
ATOM 768 C CA . ILE A 1 93 ? 23.369 7.899 -31.628 1.00 83.00 93 ILE A CA 1
ATOM 769 C C . ILE A 1 93 ? 24.301 9.115 -31.704 1.00 83.00 93 ILE A C 1
ATOM 771 O O . ILE A 1 93 ? 24.295 9.812 -32.712 1.00 83.00 93 ILE A O 1
ATOM 775 N N . ALA A 1 94 ? 25.133 9.353 -30.686 1.00 88.44 94 ALA A N 1
ATOM 776 C CA . ALA A 1 94 ? 26.062 10.483 -30.657 1.00 88.44 94 ALA A CA 1
ATOM 777 C C . ALA A 1 94 ? 27.071 10.434 -31.814 1.00 88.44 94 ALA A C 1
ATOM 779 O O . ALA A 1 94 ? 27.274 11.439 -32.490 1.00 88.44 94 ALA A O 1
ATOM 780 N N . LYS A 1 95 ? 27.642 9.255 -32.091 1.00 81.50 95 LYS A N 1
ATOM 781 C CA . LYS A 1 95 ? 28.564 9.040 -33.213 1.00 81.50 95 LYS A CA 1
ATOM 782 C C . LYS A 1 95 ? 27.887 9.291 -34.565 1.00 81.50 95 LYS A C 1
ATOM 784 O O . LYS A 1 95 ? 28.466 9.925 -35.439 1.00 81.50 95 LYS A O 1
ATOM 789 N N . ASN A 1 96 ? 26.646 8.836 -34.738 1.00 80.38 96 ASN A N 1
ATOM 790 C CA . ASN A 1 96 ? 25.907 9.063 -35.981 1.00 80.38 96 ASN A CA 1
ATOM 791 C C . ASN A 1 96 ? 25.462 10.527 -36.147 1.00 80.38 96 ASN A C 1
ATOM 793 O O . ASN A 1 96 ? 25.459 11.028 -37.270 1.00 80.38 96 ASN A O 1
ATOM 797 N N . ILE A 1 97 ? 25.148 11.234 -35.054 1.00 84.00 97 ILE A N 1
ATOM 798 C CA . ILE A 1 97 ? 24.898 12.685 -35.076 1.00 84.00 97 ILE A CA 1
ATOM 799 C C . ILE A 1 97 ? 26.170 13.443 -35.470 1.00 84.00 97 ILE A C 1
ATOM 801 O O . ILE A 1 97 ? 26.087 14.354 -36.286 1.00 84.00 97 ILE A O 1
ATOM 805 N N . ASP A 1 98 ? 27.335 13.050 -34.953 1.00 86.75 98 ASP A N 1
ATOM 806 C CA . ASP A 1 98 ? 28.626 13.646 -35.320 1.00 86.75 98 ASP A CA 1
ATOM 807 C C . ASP A 1 98 ? 28.911 13.503 -36.828 1.00 86.75 98 ASP A C 1
ATOM 809 O O . ASP A 1 98 ? 29.203 14.486 -37.506 1.00 86.75 98 ASP A O 1
ATOM 813 N N . HIS A 1 99 ? 28.679 12.318 -37.408 1.00 81.31 99 HIS A N 1
ATOM 814 C CA . HIS A 1 99 ? 28.788 12.121 -38.860 1.00 81.31 99 HIS A CA 1
ATOM 815 C C . HIS A 1 99 ? 27.765 12.940 -39.661 1.00 81.31 99 HIS A C 1
ATOM 817 O O . HIS A 1 99 ? 28.125 13.525 -40.684 1.00 81.31 99 HIS A O 1
ATOM 823 N N . MET A 1 100 ? 26.515 13.043 -39.193 1.00 81.50 100 MET A N 1
ATOM 824 C CA . MET A 1 100 ? 25.504 13.902 -39.825 1.00 81.50 100 MET A CA 1
ATOM 825 C C . MET A 1 100 ? 25.900 15.386 -39.779 1.00 81.50 100 MET A C 1
ATOM 827 O O . MET A 1 100 ? 25.669 16.105 -40.751 1.00 81.50 100 MET A O 1
ATOM 831 N N . LEU A 1 101 ? 26.523 15.842 -38.686 1.00 82.81 101 LEU A N 1
ATOM 832 C CA . LEU A 1 101 ? 27.057 17.203 -38.547 1.00 82.81 101 LEU A CA 1
ATOM 833 C C . LEU A 1 101 ? 28.237 17.455 -39.495 1.00 82.81 101 LEU A C 1
ATOM 835 O O . LEU A 1 101 ? 28.373 18.555 -40.026 1.00 82.81 101 LEU A O 1
ATOM 839 N N . LEU A 1 102 ? 29.049 16.430 -39.760 1.00 82.75 102 LEU A N 1
ATOM 840 C CA . LEU A 1 102 ? 30.150 16.459 -40.728 1.00 82.75 102 LEU A CA 1
ATOM 841 C C . LEU A 1 102 ? 29.694 16.248 -42.190 1.00 82.75 102 LEU A C 1
ATOM 843 O O . LEU A 1 102 ? 30.540 16.064 -43.066 1.00 82.75 102 LEU A O 1
ATOM 847 N N . PHE A 1 103 ? 28.382 16.277 -42.474 1.00 79.62 103 PHE A N 1
ATOM 848 C CA . PHE A 1 103 ? 27.779 15.998 -43.792 1.00 79.62 103 PHE A CA 1
ATOM 849 C C . PHE A 1 103 ? 28.129 14.614 -44.373 1.00 79.62 103 PHE A C 1
ATOM 851 O O . PHE A 1 103 ? 28.051 14.390 -45.583 1.00 79.62 103 PHE A O 1
ATOM 858 N N . GLN A 1 104 ? 28.495 13.664 -43.517 1.00 78.00 104 GLN A N 1
ATOM 859 C CA . GLN A 1 104 ? 28.740 12.277 -43.890 1.00 78.00 104 GLN A CA 1
ATOM 860 C C . GLN A 1 104 ? 27.466 11.443 -43.709 1.00 78.00 104 GLN A C 1
ATOM 862 O O . GLN A 1 104 ? 26.622 11.722 -42.857 1.00 78.00 104 GLN A O 1
ATOM 867 N N . SER A 1 105 ? 27.308 10.408 -44.538 1.00 77.12 105 SER A N 1
ATOM 868 C CA . SER A 1 105 ? 26.169 9.492 -44.424 1.00 77.12 105 SER A CA 1
ATOM 869 C C . SER A 1 105 ? 26.340 8.598 -43.190 1.00 77.12 105 SER A C 1
ATOM 871 O O . SER A 1 105 ? 27.391 7.972 -43.057 1.00 77.12 105 SER A O 1
ATOM 873 N N . PRO A 1 106 ? 25.344 8.519 -42.292 1.00 74.94 106 PRO A N 1
ATOM 874 C CA . PRO A 1 106 ? 25.457 7.721 -41.075 1.00 74.94 106 PRO A CA 1
ATOM 875 C C . PRO A 1 106 ? 25.348 6.210 -41.361 1.00 74.94 106 P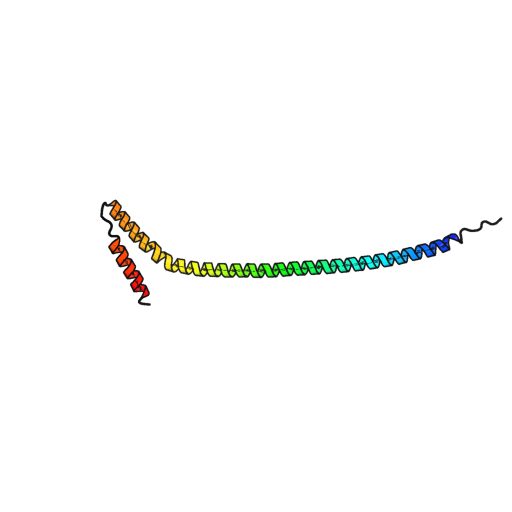RO A C 1
ATOM 877 O O . PRO A 1 106 ? 24.532 5.781 -42.179 1.00 74.94 106 PRO A O 1
ATOM 880 N N . GLU A 1 107 ? 26.125 5.384 -40.652 1.00 80.81 107 GLU A N 1
ATOM 881 C CA . GLU A 1 107 ? 26.225 3.923 -40.853 1.00 80.81 107 GLU A CA 1
ATOM 882 C C . GLU A 1 107 ? 25.317 3.112 -39.904 1.00 80.81 107 GLU A C 1
ATOM 884 O O . GLU A 1 107 ? 25.685 2.051 -39.393 1.00 80.81 107 GLU A O 1
ATOM 889 N 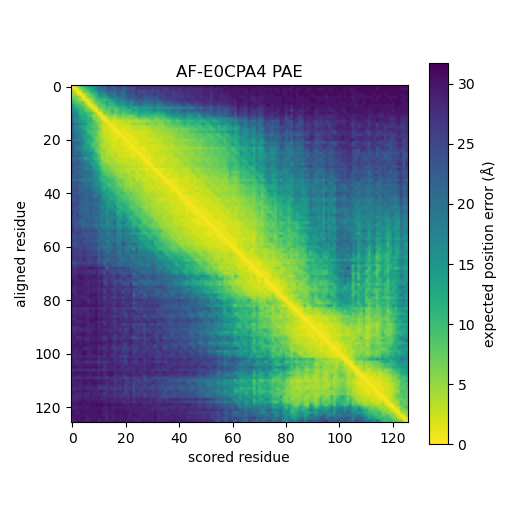N . TRP A 1 108 ? 24.084 3.581 -39.691 1.00 75.19 108 TRP A N 1
ATOM 890 C CA . TRP A 1 108 ? 23.130 3.002 -38.732 1.00 75.19 108 TRP A CA 1
ATOM 891 C C . TRP A 1 108 ? 22.978 1.481 -38.823 1.00 75.19 108 TRP A C 1
ATOM 893 O O . TRP A 1 108 ? 22.941 0.798 -37.803 1.00 75.19 108 TRP A O 1
ATOM 903 N N . SER A 1 109 ? 22.885 0.941 -40.042 1.00 76.38 109 SER A N 1
ATOM 904 C CA . SER A 1 109 ? 22.622 -0.487 -40.256 1.00 76.38 109 SER A CA 1
ATOM 905 C C . SER A 1 109 ? 23.746 -1.390 -39.749 1.00 76.38 109 SER A C 1
ATOM 907 O O . SER A 1 109 ? 23.477 -2.540 -39.403 1.00 76.38 109 SER A O 1
ATOM 909 N N . LYS A 1 110 ? 24.989 -0.902 -39.742 1.00 82.44 110 LYS A N 1
ATOM 910 C CA . LYS A 1 110 ? 26.161 -1.690 -39.360 1.00 82.44 110 LYS A CA 1
ATOM 911 C C . LYS A 1 110 ? 26.360 -1.663 -37.848 1.00 82.44 110 LYS A C 1
ATOM 913 O O . LYS A 1 110 ? 26.420 -2.724 -37.232 1.00 82.44 110 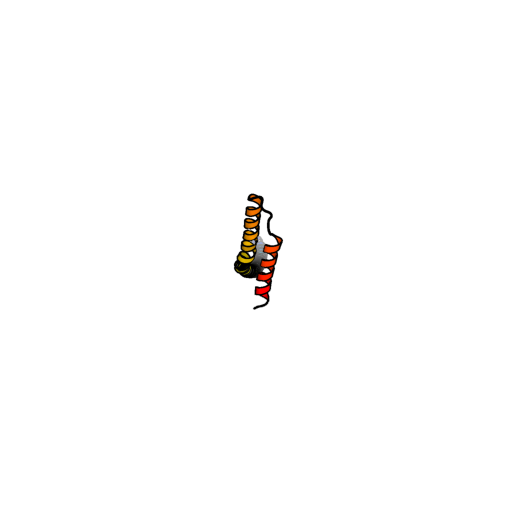LYS A O 1
ATOM 918 N N . ASP A 1 111 ? 26.289 -0.472 -37.251 1.00 80.88 111 ASP A N 1
ATOM 919 C CA . ASP A 1 111 ? 26.378 -0.286 -35.797 1.00 80.88 111 ASP A CA 1
ATOM 920 C C . ASP A 1 111 ? 25.248 -1.036 -35.046 1.00 80.88 111 ASP A C 1
ATOM 922 O O . ASP A 1 111 ? 25.482 -1.628 -33.991 1.00 80.88 111 ASP A O 1
ATOM 926 N N . LEU A 1 112 ? 24.024 -1.079 -35.599 1.00 80.12 112 LEU A N 1
ATOM 927 C CA . LEU A 1 112 ? 22.902 -1.846 -35.027 1.00 80.12 112 LEU A CA 1
ATOM 928 C C . LEU A 1 112 ? 23.074 -3.367 -35.153 1.00 80.12 112 LEU A C 1
ATOM 930 O O . LEU A 1 112 ? 22.695 -4.095 -34.233 1.00 80.12 112 LEU A O 1
ATOM 934 N N . GLN A 1 113 ? 23.617 -3.863 -36.271 1.00 82.25 113 GLN A N 1
ATOM 935 C CA . GLN A 1 113 ? 23.860 -5.299 -36.455 1.00 82.25 113 GLN A CA 1
ATOM 936 C C . GLN A 1 113 ? 24.948 -5.815 -35.513 1.00 82.25 113 GLN A C 1
ATOM 938 O O . GLN A 1 113 ? 24.759 -6.865 -34.893 1.00 82.25 113 GLN A O 1
ATOM 943 N N . ASP A 1 114 ? 26.045 -5.071 -35.366 1.00 82.25 114 ASP A N 1
ATOM 944 C CA . ASP A 1 114 ? 27.141 -5.438 -34.468 1.00 82.25 114 ASP A CA 1
ATOM 945 C C . ASP A 1 114 ? 26.678 -5.440 -33.005 1.00 82.25 114 ASP A C 1
ATOM 947 O O . ASP A 1 114 ? 26.923 -6.404 -32.275 1.00 82.25 114 ASP A O 1
ATOM 951 N N . TRP A 1 115 ? 25.885 -4.443 -32.600 1.00 78.94 115 TRP A N 1
ATOM 952 C CA . TRP A 1 115 ? 25.269 -4.407 -31.272 1.00 78.94 115 TRP A CA 1
ATOM 953 C C . TRP A 1 115 ? 24.346 -5.605 -31.006 1.00 78.94 115 TRP A C 1
ATOM 955 O O . TRP A 1 115 ? 24.441 -6.249 -29.958 1.00 78.94 115 TRP A O 1
ATOM 965 N N . ASN A 1 116 ? 23.471 -5.943 -31.958 1.00 78.19 116 ASN A N 1
ATOM 966 C CA . ASN A 1 116 ? 22.538 -7.059 -31.797 1.00 78.19 116 ASN A CA 1
ATOM 967 C C . ASN A 1 116 ? 23.279 -8.409 -31.724 1.00 78.19 116 ASN A C 1
ATOM 969 O O . ASN A 1 116 ? 22.891 -9.308 -30.976 1.00 78.19 116 ASN A O 1
ATOM 973 N N . ARG A 1 117 ? 24.401 -8.533 -32.444 1.00 80.19 117 ARG A N 1
ATOM 974 C CA . ARG A 1 117 ? 25.282 -9.705 -32.403 1.00 80.19 117 ARG A CA 1
ATOM 975 C C . ARG A 1 117 ? 26.014 -9.833 -31.067 1.00 80.19 117 ARG A C 1
ATOM 977 O O . ARG A 1 117 ? 26.074 -10.935 -30.527 1.00 80.19 117 ARG A O 1
ATOM 984 N N . GLU A 1 118 ? 26.520 -8.739 -30.501 1.00 74.06 118 GLU A N 1
ATOM 985 C CA . GLU A 1 118 ? 27.153 -8.735 -29.173 1.00 74.06 118 GLU A CA 1
ATOM 986 C C . GLU A 1 118 ? 26.162 -9.022 -28.036 1.00 74.06 118 GLU A C 1
ATOM 988 O O . GLU A 1 118 ? 26.495 -9.735 -27.083 1.00 74.06 118 GLU A O 1
ATOM 993 N N . MET A 1 119 ? 24.934 -8.506 -28.145 1.00 73.50 119 MET A N 1
ATOM 994 C CA . MET A 1 119 ? 23.856 -8.774 -27.193 1.00 73.50 119 MET A CA 1
ATOM 995 C C . MET A 1 119 ? 23.439 -10.252 -27.224 1.00 73.50 119 MET A C 1
ATOM 997 O O . MET A 1 119 ? 23.376 -10.901 -26.178 1.00 73.50 119 MET A O 1
ATOM 1001 N N . HIS A 1 120 ? 23.205 -10.809 -28.417 1.00 66.81 120 HIS A N 1
ATOM 1002 C CA . HIS A 1 120 ? 22.788 -12.204 -28.582 1.00 66.81 120 HIS A CA 1
ATOM 1003 C C . HIS A 1 120 ? 23.901 -13.218 -28.281 1.00 66.81 120 HIS A C 1
ATOM 1005 O O . HIS A 1 120 ? 23.624 -14.280 -27.715 1.00 66.81 120 HIS A O 1
ATOM 1011 N N . ALA A 1 121 ? 25.164 -12.894 -28.577 1.00 60.44 121 ALA A N 1
ATOM 1012 C CA . ALA A 1 121 ? 26.297 -13.757 -28.246 1.00 60.44 121 ALA A CA 1
ATOM 1013 C C . ALA A 1 121 ? 26.510 -13.893 -26.726 1.00 60.44 121 ALA A C 1
ATOM 1015 O O . ALA A 1 121 ? 26.853 -14.975 -26.256 1.00 60.44 121 ALA A O 1
ATOM 1016 N N . LYS A 1 122 ? 26.246 -12.839 -25.938 1.00 56.47 122 LYS A N 1
ATOM 1017 C CA . 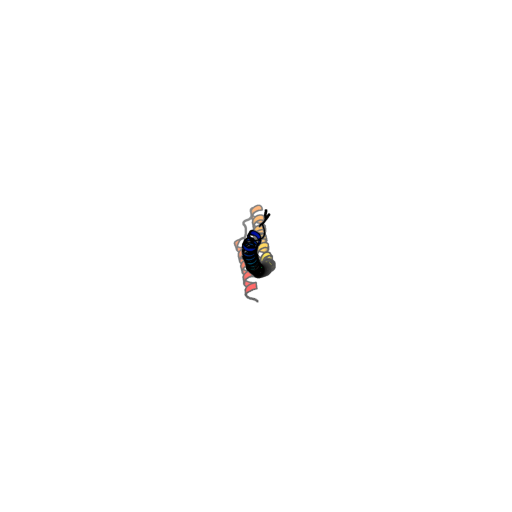LYS A 1 122 ? 26.337 -12.883 -24.463 1.00 56.47 122 LYS A CA 1
ATOM 1018 C C . LYS A 1 122 ? 25.213 -13.668 -23.786 1.00 56.47 122 LYS A C 1
ATOM 1020 O O . LYS A 1 122 ? 25.415 -14.143 -22.676 1.00 56.47 122 LYS A O 1
ATOM 1025 N N . ILE A 1 123 ? 24.053 -13.797 -24.432 1.00 55.03 123 ILE A N 1
ATOM 1026 C CA . ILE A 1 123 ? 22.904 -14.563 -23.915 1.00 55.03 123 ILE A CA 1
ATOM 1027 C C . ILE A 1 123 ? 23.054 -16.066 -24.202 1.00 55.03 123 ILE A C 1
ATOM 1029 O O . ILE A 1 123 ? 22.521 -16.879 -23.459 1.00 55.03 123 ILE A O 1
ATOM 1033 N N . SER A 1 124 ? 23.803 -16.443 -25.243 1.00 53.66 124 SER A N 1
ATOM 1034 C CA . SER A 1 124 ? 23.932 -17.845 -25.684 1.00 53.66 124 SER A CA 1
ATOM 1035 C C . SER A 1 124 ? 25.128 -18.597 -25.071 1.00 53.66 124 SER A C 1
ATOM 1037 O O . SER A 1 124 ? 25.268 -19.795 -25.298 1.00 53.66 124 SER A O 1
ATOM 1039 N N . LEU A 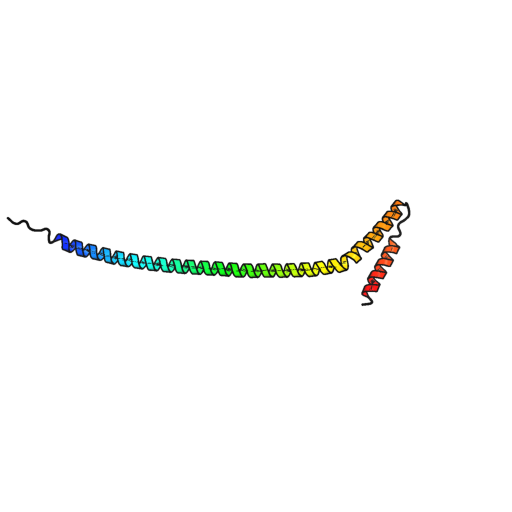1 125 ? 26.007 -17.907 -24.334 1.00 51.06 125 LEU A N 1
ATOM 1040 C CA . LEU A 1 125 ? 27.252 -18.446 -23.755 1.00 51.06 125 LEU A CA 1
ATOM 1041 C C . LEU A 1 125 ? 27.255 -18.481 -22.214 1.00 51.06 125 LEU A C 1
ATOM 1043 O O . LEU A 1 125 ? 28.325 -18.556 -21.612 1.00 51.06 125 LEU A O 1
ATOM 1047 N N . ASN A 1 126 ? 26.087 -18.419 -21.573 1.00 45.97 126 ASN A N 1
ATOM 1048 C CA . ASN A 1 126 ? 25.951 -18.473 -20.115 1.00 45.97 126 ASN A CA 1
ATOM 1049 C C . ASN A 1 126 ? 24.915 -19.508 -19.679 1.00 45.97 126 ASN A C 1
ATOM 1051 O O . ASN A 1 126 ? 23.911 -19.660 -20.408 1.00 45.97 126 ASN A O 1
#

pLDDT: mean 79.55, std 13.33, range [31.88, 93.56]

Solvent-accessible surface area (backbone atoms only — not comparable to full-atom values): 7129 Å² total; per-residue (Å²): 133,81,94,78,80,74,75,73,64,57,57,64,50,50,57,54,52,51,54,52,50,52,53,49,53,51,51,54,50,52,49,53,52,50,52,52,55,50,50,55,49,51,50,52,53,50,51,52,52,54,51,51,55,48,54,53,52,53,53,56,53,50,54,51,51,52,50,52,52,51,50,54,55,52,48,53,51,44,68,70,44,45,62,64,69,47,50,52,57,48,49,55,51,52,54,37,49,51,31,49,73,70,75,40,84,59,63,61,76,55,62,52,50,54,50,53,48,57,55,52,55,63,64,73,74,113